Protein AF-A0A0D8I735-F1 (afdb_monomer_lite)

Structure (mmCIF, N/CA/C/O backbone):
data_AF-A0A0D8I735-F1
#
_entry.id   AF-A0A0D8I735-F1
#
loop_
_atom_site.group_PDB
_atom_site.id
_atom_site.type_symbol
_atom_site.label_atom_id
_atom_site.label_alt_id
_atom_site.label_comp_id
_atom_site.label_asym_id
_atom_site.label_entity_id
_atom_site.label_seq_id
_atom_site.pdbx_PDB_ins_code
_atom_site.Cartn_x
_atom_site.Cartn_y
_atom_site.Cartn_z
_atom_site.occupancy
_atom_site.B_iso_or_equiv
_atom_site.auth_seq_id
_atom_site.auth_comp_id
_atom_site.auth_asym_id
_atom_site.auth_atom_id
_atom_site.pdbx_PDB_model_num
ATOM 1 N N . MET A 1 1 ? -19.933 -3.947 1.276 1.00 52.94 1 MET A N 1
ATOM 2 C CA . MET A 1 1 ? -18.661 -3.379 0.786 1.00 52.94 1 MET A CA 1
ATOM 3 C C . MET A 1 1 ? -17.860 -4.535 0.240 1.00 52.94 1 MET A C 1
ATOM 5 O O . MET A 1 1 ? -17.539 -5.434 1.011 1.00 52.94 1 MET A O 1
ATOM 9 N N . ASP A 1 2 ? -17.640 -4.564 -1.070 1.00 57.25 2 ASP A N 1
ATOM 10 C CA . ASP A 1 2 ? -16.913 -5.660 -1.704 1.00 57.25 2 ASP A CA 1
ATOM 11 C C . ASP A 1 2 ? -15.461 -5.660 -1.233 1.00 57.25 2 ASP A C 1
ATOM 13 O O . ASP A 1 2 ? -14.783 -4.632 -1.220 1.00 57.25 2 ASP A O 1
ATOM 17 N N . LYS A 1 3 ? -15.001 -6.822 -0.770 1.00 71.00 3 LYS A N 1
ATOM 18 C CA . LYS A 1 3 ? -13.631 -7.001 -0.300 1.00 71.00 3 LYS A CA 1
ATOM 19 C C . LYS A 1 3 ? -12.714 -7.003 -1.523 1.00 71.00 3 LYS A C 1
ATOM 21 O O . LYS A 1 3 ? -12.856 -7.871 -2.383 1.00 71.00 3 LYS A O 1
ATOM 26 N N . LEU A 1 4 ? -11.798 -6.038 -1.605 1.00 79.75 4 LEU A N 1
ATOM 27 C CA . LEU A 1 4 ? -10.798 -5.994 -2.671 1.00 79.75 4 LEU A CA 1
ATOM 28 C C . LEU A 1 4 ? -9.882 -7.222 -2.587 1.00 79.75 4 LEU A C 1
ATOM 30 O O . LEU A 1 4 ? -9.451 -7.625 -1.501 1.00 79.75 4 LEU A O 1
ATOM 34 N N . ILE A 1 5 ? -9.573 -7.809 -3.741 1.00 79.06 5 ILE A N 1
ATOM 35 C CA . ILE A 1 5 ? -8.628 -8.921 -3.846 1.00 79.06 5 ILE A CA 1
ATOM 36 C C . ILE A 1 5 ? -7.222 -8.337 -3.945 1.00 79.06 5 ILE A C 1
ATOM 38 O O . ILE A 1 5 ? -6.903 -7.597 -4.874 1.00 79.06 5 ILE A O 1
ATOM 42 N N . ILE A 1 6 ? -6.371 -8.675 -2.984 1.00 75.06 6 ILE A N 1
ATOM 43 C CA . ILE A 1 6 ? -4.991 -8.201 -2.935 1.00 75.06 6 ILE A CA 1
ATOM 44 C C . ILE A 1 6 ? -4.106 -9.132 -3.779 1.00 75.06 6 ILE A C 1
ATOM 46 O O . ILE A 1 6 ? -4.048 -10.331 -3.510 1.00 75.06 6 ILE A O 1
ATOM 50 N N . GLY A 1 7 ? -3.443 -8.607 -4.815 1.00 61.44 7 GLY A N 1
ATOM 51 C CA . GLY A 1 7 ? -2.478 -9.368 -5.617 1.00 61.44 7 GLY A CA 1
ATOM 52 C C . GLY A 1 7 ? -1.103 -9.519 -4.946 1.00 61.44 7 GLY A C 1
ATOM 53 O O . GLY A 1 7 ? -0.748 -8.745 -4.060 1.00 61.44 7 GLY A O 1
ATOM 54 N N . GLU A 1 8 ? -0.290 -10.483 -5.399 1.00 61.19 8 GLU A N 1
ATOM 55 C CA . GLU A 1 8 ? 1.148 -10.509 -5.081 1.00 61.19 8 GLU A CA 1
ATOM 56 C C . GLU A 1 8 ? 1.836 -9.301 -5.738 1.00 61.19 8 GLU A C 1
ATOM 58 O O . GLU A 1 8 ? 2.017 -9.267 -6.957 1.00 61.19 8 GLU A O 1
ATOM 63 N N . PHE A 1 9 ? 2.221 -8.295 -4.951 1.00 59.25 9 PHE A N 1
ATOM 64 C CA . PHE A 1 9 ? 2.968 -7.149 -5.467 1.00 59.25 9 PHE A CA 1
ATOM 65 C C . PHE A 1 9 ? 4.409 -7.563 -5.799 1.00 59.25 9 PHE A C 1
ATOM 67 O O . PHE A 1 9 ? 5.208 -7.820 -4.904 1.00 59.25 9 PHE A O 1
ATOM 74 N N . LYS A 1 10 ? 4.749 -7.613 -7.093 1.00 57.50 10 LYS A N 1
ATOM 75 C CA . LYS A 1 10 ? 6.110 -7.906 -7.598 1.00 57.50 10 LYS A CA 1
ATOM 76 C C . LYS A 1 10 ? 6.809 -6.668 -8.189 1.00 57.50 10 LYS A C 1
ATOM 78 O O . LYS A 1 10 ? 7.822 -6.797 -8.871 1.00 57.50 10 LYS A O 1
ATOM 83 N N . GLY A 1 11 ? 6.268 -5.472 -7.937 1.00 56.41 11 GLY A N 1
ATOM 84 C CA . GLY A 1 11 ? 6.682 -4.215 -8.572 1.00 56.41 11 GLY A CA 1
ATOM 85 C C . GLY A 1 11 ? 6.036 -3.988 -9.947 1.00 56.41 11 GLY A C 1
ATOM 86 O O . GLY A 1 11 ? 5.580 -4.930 -10.596 1.00 56.41 11 GLY A O 1
ATOM 87 N N . CYS A 1 12 ? 6.001 -2.731 -10.412 1.00 58.94 12 CYS A N 1
ATOM 88 C CA . CYS A 1 12 ? 5.346 -2.360 -11.677 1.00 58.94 12 CYS A CA 1
ATOM 89 C C . CYS A 1 12 ? 5.892 -3.138 -12.889 1.00 58.94 12 CYS A C 1
ATOM 91 O O . CYS A 1 12 ? 5.112 -3.580 -13.720 1.00 58.94 12 CYS A O 1
ATOM 93 N N . GLY A 1 13 ? 7.202 -3.408 -12.959 1.00 55.25 13 GLY A N 1
ATOM 94 C CA . GLY A 1 13 ? 7.801 -4.178 -14.062 1.00 55.25 13 GLY A CA 1
ATOM 95 C C . GLY A 1 13 ? 7.359 -5.648 -14.145 1.00 55.25 13 GLY A C 1
ATOM 96 O O . GLY A 1 13 ? 7.490 -6.271 -15.194 1.00 55.25 13 GLY A O 1
ATOM 97 N N . ALA A 1 14 ? 6.807 -6.202 -13.062 1.00 59.06 14 ALA A N 1
ATOM 98 C CA . ALA A 1 14 ? 6.283 -7.565 -13.008 1.00 59.06 14 ALA A CA 1
ATOM 99 C C . ALA A 1 14 ? 4.750 -7.616 -12.884 1.00 59.06 14 ALA A C 1
ATOM 101 O O . ALA A 1 14 ? 4.186 -8.709 -12.817 1.00 59.06 14 ALA A O 1
ATOM 102 N N . CYS A 1 15 ? 4.089 -6.455 -12.873 1.00 69.69 15 CYS A N 1
ATOM 103 C CA . CYS A 1 15 ? 2.640 -6.326 -12.826 1.00 69.69 15 CYS A CA 1
ATOM 104 C C . CYS A 1 15 ? 2.018 -6.808 -14.143 1.00 69.69 15 CYS A C 1
ATOM 106 O O . CYS A 1 15 ? 2.445 -6.392 -15.222 1.00 69.69 15 CYS A O 1
ATOM 108 N N . ASP A 1 16 ? 0.986 -7.651 -14.058 1.00 71.75 16 ASP A N 1
ATOM 109 C CA . ASP A 1 16 ? 0.287 -8.180 -15.236 1.00 71.75 16 ASP A CA 1
ATOM 110 C C . ASP A 1 16 ? -0.287 -7.050 -16.113 1.00 71.75 16 ASP A C 1
ATOM 112 O O . ASP A 1 16 ? -0.200 -7.119 -17.335 1.00 71.75 16 ASP A O 1
ATOM 116 N N . LEU A 1 17 ? -0.721 -5.933 -15.512 1.00 74.75 17 LEU A N 1
ATOM 117 C CA . LEU A 1 17 ? -1.189 -4.752 -16.254 1.00 74.75 17 LEU A CA 1
ATOM 118 C C . LEU A 1 17 ? -0.090 -4.106 -17.106 1.00 74.75 17 LEU A C 1
ATOM 120 O O . LEU A 1 17 ? -0.351 -3.678 -18.229 1.00 74.75 17 LEU A O 1
ATOM 124 N N . CYS A 1 18 ? 1.144 -4.050 -16.598 1.00 70.06 18 CYS A N 1
ATOM 125 C CA . CYS A 1 18 ? 2.268 -3.504 -17.354 1.00 70.06 18 CYS A CA 1
ATOM 126 C C . CYS A 1 18 ? 2.679 -4.436 -18.501 1.00 70.06 18 CYS A C 1
ATOM 128 O O . CYS A 1 18 ? 3.031 -3.950 -19.571 1.00 70.06 18 CYS A O 1
ATOM 130 N N . LYS A 1 19 ? 2.577 -5.762 -18.321 1.00 74.44 19 LYS A N 1
ATOM 131 C CA . LYS A 1 19 ? 2.794 -6.739 -19.407 1.00 74.44 19 LYS A CA 1
ATOM 132 C C . LYS A 1 19 ? 1.721 -6.649 -20.494 1.00 74.44 19 LYS A C 1
ATOM 134 O O . LYS A 1 19 ? 2.013 -6.877 -21.662 1.00 74.44 19 LYS A O 1
ATOM 139 N N . GLU A 1 20 ? 0.497 -6.299 -20.112 1.00 79.88 20 GLU A N 1
ATOM 140 C CA . GLU A 1 20 ? -0.641 -6.094 -21.014 1.00 79.88 20 GLU A CA 1
ATOM 141 C C . GLU A 1 20 ? -0.663 -4.701 -21.677 1.00 79.88 20 GLU A C 1
ATOM 143 O O . GLU A 1 20 ? -1.619 -4.384 -22.384 1.00 79.88 20 GLU A O 1
ATOM 148 N N . ASN A 1 21 ? 0.362 -3.860 -21.470 1.00 76.75 21 ASN A N 1
ATOM 149 C CA . ASN A 1 21 ? 0.424 -2.472 -21.956 1.00 76.75 21 ASN A CA 1
ATOM 150 C C . ASN A 1 21 ? -0.788 -1.608 -21.539 1.00 76.75 21 ASN A C 1
ATOM 152 O O . ASN A 1 21 ? -1.204 -0.705 -22.267 1.00 76.75 21 ASN A O 1
ATOM 156 N N . GLN A 1 22 ? -1.366 -1.874 -20.365 1.00 80.94 22 GLN A N 1
ATOM 157 C CA . GLN A 1 22 ? -2.464 -1.078 -19.817 1.00 80.94 22 GLN A CA 1
ATOM 158 C C . GLN A 1 22 ? -1.939 0.213 -19.172 1.00 80.94 22 GLN A C 1
ATOM 160 O O . GLN A 1 22 ? -0.899 0.223 -18.510 1.00 80.94 22 GLN A O 1
ATOM 165 N N . ASP A 1 23 ? -2.692 1.305 -19.314 1.00 80.75 23 ASP A N 1
ATOM 166 C CA . ASP A 1 23 ? -2.362 2.585 -18.680 1.00 80.75 23 ASP A CA 1
ATOM 167 C C . ASP A 1 23 ? -2.829 2.612 -17.217 1.00 80.75 23 ASP A C 1
ATOM 169 O O . ASP A 1 23 ? -3.972 2.965 -16.913 1.00 80.75 23 ASP A O 1
ATOM 173 N N . CYS A 1 24 ? -1.927 2.253 -16.299 1.00 80.50 24 CYS A N 1
ATOM 174 C CA . CYS A 1 24 ? -2.188 2.230 -14.857 1.00 80.50 24 CYS A CA 1
ATOM 175 C C . CYS A 1 24 ? -2.700 3.563 -14.293 1.00 80.50 24 CYS A C 1
ATOM 177 O O . CYS A 1 24 ? -3.441 3.545 -13.315 1.00 80.50 24 CYS A O 1
ATOM 179 N N . ARG A 1 25 ? -2.378 4.709 -14.912 1.00 78.44 25 ARG A N 1
ATOM 180 C CA . ARG A 1 25 ? -2.809 6.029 -14.415 1.00 78.44 25 ARG A CA 1
ATOM 181 C C . ARG A 1 25 ? -4.317 6.232 -14.508 1.00 78.44 25 ARG A C 1
ATOM 183 O O . ARG A 1 25 ? -4.872 7.001 -13.735 1.00 78.44 25 ARG A O 1
ATOM 190 N N . LYS A 1 26 ? -4.984 5.551 -15.443 1.00 83.50 26 LYS A N 1
ATOM 191 C CA . LYS A 1 26 ? -6.445 5.623 -15.606 1.00 83.50 26 LYS A CA 1
ATOM 192 C C . LYS A 1 26 ? -7.209 4.751 -14.611 1.00 83.50 26 LYS A C 1
ATOM 194 O O . LYS A 1 26 ? -8.422 4.878 -14.514 1.00 83.50 26 LYS A O 1
ATOM 199 N N . MET A 1 27 ? -6.507 3.855 -13.923 1.00 85.69 27 MET A N 1
ATOM 200 C CA . MET A 1 27 ? -7.057 2.883 -12.971 1.00 85.69 27 MET A CA 1
ATOM 201 C C . MET A 1 27 ? -6.640 3.204 -11.531 1.00 85.69 27 MET A C 1
ATOM 203 O O . MET A 1 27 ? -6.850 2.400 -10.627 1.00 85.69 27 MET A O 1
ATOM 207 N N . ASP A 1 28 ? -5.983 4.345 -11.343 1.00 86.88 28 ASP A N 1
ATOM 208 C CA . ASP A 1 28 ? -5.431 4.783 -10.078 1.00 86.88 28 ASP A CA 1
ATOM 209 C C . ASP A 1 28 ? -6.488 5.569 -9.291 1.00 86.88 28 ASP A C 1
ATOM 211 O O . ASP A 1 28 ? -6.897 6.667 -9.680 1.00 86.88 28 ASP A O 1
ATOM 215 N N . GLU A 1 29 ? -6.948 4.974 -8.198 1.00 90.94 29 GLU A N 1
ATOM 216 C CA . GLU A 1 29 ? -8.025 5.467 -7.343 1.00 90.94 29 GLU A CA 1
ATOM 217 C C . GLU A 1 29 ? -7.458 5.925 -5.989 1.00 90.94 29 GLU A C 1
ATOM 219 O O . GLU A 1 29 ? -6.503 5.341 -5.471 1.00 90.94 29 GLU A O 1
ATOM 224 N N . GLU A 1 30 ? -8.057 6.958 -5.389 1.00 93.06 30 GLU A N 1
ATOM 225 C CA . GLU A 1 30 ? -7.758 7.321 -4.000 1.00 93.06 30 GLU A CA 1
ATOM 226 C C . GLU A 1 30 ? -8.411 6.311 -3.046 1.00 93.06 30 GLU A C 1
ATOM 228 O O . GLU A 1 30 ? -9.575 5.930 -3.203 1.00 93.06 30 GLU A O 1
ATOM 233 N N . VAL A 1 31 ? -7.647 5.848 -2.059 1.00 93.38 31 VAL A N 1
ATOM 234 C CA . VAL A 1 31 ? -8.052 4.767 -1.158 1.00 93.38 31 VAL A CA 1
ATOM 235 C C . VAL A 1 31 ? -7.641 5.043 0.282 1.00 93.38 31 VAL A C 1
ATOM 237 O O . VAL A 1 31 ? -6.667 5.742 0.556 1.00 93.38 31 VAL A O 1
ATOM 240 N N . GLU A 1 32 ? -8.358 4.421 1.210 1.00 94.06 32 GLU A N 1
ATOM 241 C CA . GLU A 1 32 ? -7.934 4.277 2.598 1.00 94.06 32 GLU A CA 1
ATOM 242 C C . GLU A 1 32 ? -7.079 3.010 2.735 1.00 94.06 32 GLU A C 1
ATOM 244 O O . GLU A 1 32 ? -7.490 1.920 2.320 1.00 94.06 32 GLU A O 1
ATOM 249 N N . ILE A 1 33 ? -5.890 3.152 3.319 1.00 93.12 33 ILE A N 1
ATOM 250 C CA . ILE A 1 33 ? -4.924 2.073 3.525 1.00 93.12 33 ILE A CA 1
ATOM 251 C C . ILE A 1 33 ? -4.716 1.881 5.025 1.00 93.12 33 ILE A C 1
ATOM 253 O O . ILE A 1 33 ? -4.266 2.791 5.716 1.00 93.12 33 ILE A O 1
ATOM 257 N N . THR A 1 34 ? -5.005 0.679 5.522 1.00 94.12 34 THR A N 1
ATOM 258 C CA . THR A 1 34 ? -4.750 0.283 6.914 1.00 94.12 34 THR A CA 1
ATOM 259 C C . THR A 1 34 ? -3.588 -0.700 6.981 1.00 94.12 34 THR A C 1
ATOM 261 O O . THR A 1 34 ? -3.647 -1.781 6.396 1.00 94.12 34 THR A O 1
ATOM 264 N N . PHE A 1 35 ? -2.537 -0.380 7.732 1.00 92.38 35 PHE A N 1
ATOM 265 C CA . PHE A 1 35 ? -1.362 -1.243 7.866 1.00 92.38 35 PHE A CA 1
ATOM 266 C C . PHE A 1 35 ? -1.576 -2.337 8.918 1.00 92.38 35 PHE A C 1
ATOM 268 O O . PHE A 1 35 ? -1.590 -2.092 10.119 1.00 92.38 35 PHE A O 1
ATOM 275 N N . LYS A 1 36 ? -1.671 -3.596 8.494 1.00 94.38 36 LYS A N 1
ATOM 276 C CA . LYS A 1 36 ? -1.751 -4.773 9.381 1.00 94.38 36 LYS A CA 1
ATOM 277 C C . LYS A 1 36 ? -0.405 -5.170 9.985 1.00 94.38 36 LYS A C 1
ATOM 279 O O . LYS A 1 36 ? -0.361 -5.849 11.016 1.00 94.38 36 LYS A O 1
ATOM 284 N N . LYS A 1 37 ? 0.691 -4.755 9.350 1.00 92.56 37 LYS A N 1
ATOM 285 C CA . LYS A 1 37 ? 2.077 -4.936 9.798 1.00 92.56 37 LYS A CA 1
ATOM 286 C C . LYS A 1 37 ? 2.835 -3.625 9.607 1.00 92.56 37 LYS A C 1
ATOM 288 O O . LYS A 1 37 ? 2.538 -2.880 8.680 1.00 92.56 3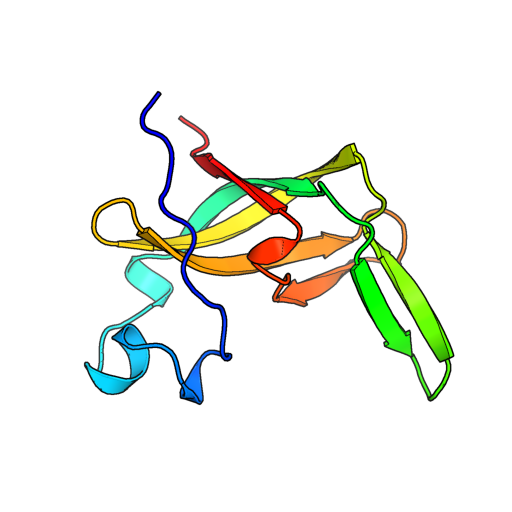7 LYS A O 1
ATOM 293 N N . SER A 1 38 ? 3.827 -3.367 10.457 1.00 91.12 38 SER A N 1
ATOM 294 C CA . SER A 1 38 ? 4.713 -2.221 10.253 1.00 91.12 38 SER A CA 1
ATOM 295 C C . SER A 1 38 ? 5.533 -2.419 8.981 1.00 91.12 38 SER A C 1
ATOM 297 O O . SER A 1 38 ? 6.116 -3.487 8.783 1.00 91.12 38 SER A O 1
ATOM 299 N N . GLN A 1 39 ? 5.612 -1.386 8.150 1.00 89.44 39 GLN A N 1
ATOM 300 C CA . GLN A 1 39 ? 6.458 -1.378 6.965 1.00 89.44 39 GLN A CA 1
ATOM 301 C C . GLN A 1 39 ? 7.739 -0.607 7.261 1.00 89.44 39 GLN A C 1
ATOM 303 O O . GLN A 1 39 ? 7.721 0.468 7.866 1.00 89.44 39 GLN A O 1
ATOM 308 N N . LYS A 1 40 ? 8.860 -1.181 6.831 1.00 88.38 40 LYS A N 1
ATOM 309 C CA . LYS A 1 40 ? 10.183 -0.579 6.945 1.00 88.38 40 LYS A CA 1
ATOM 310 C C . LYS A 1 40 ? 10.739 -0.301 5.558 1.00 88.38 40 LYS A C 1
ATOM 312 O O . LYS A 1 40 ? 10.433 -1.040 4.628 1.00 88.38 40 LYS A O 1
ATOM 317 N N . SER A 1 41 ? 11.556 0.734 5.454 1.00 84.69 41 SER A N 1
ATOM 318 C CA . SER A 1 41 ? 12.321 1.050 4.252 1.00 84.69 41 SER A CA 1
ATOM 319 C C . SER A 1 41 ? 13.796 1.205 4.610 1.00 84.69 41 SER A C 1
ATOM 321 O O . SER A 1 41 ? 14.128 1.467 5.774 1.00 84.69 41 SER A O 1
ATOM 323 N N . ASP A 1 42 ? 14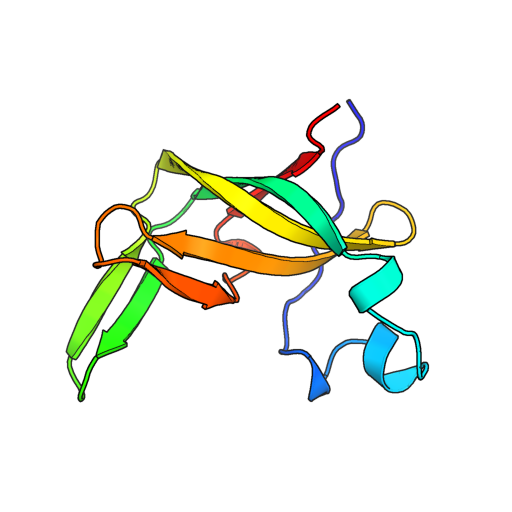.679 0.986 3.639 1.00 84.50 42 ASP A N 1
ATOM 324 C CA . ASP A 1 42 ? 16.096 1.284 3.824 1.00 84.50 42 ASP A CA 1
ATOM 325 C C . ASP A 1 42 ? 16.319 2.790 3.707 1.00 84.50 42 ASP A C 1
ATOM 327 O O . ASP A 1 42 ? 15.898 3.430 2.746 1.00 84.50 42 ASP A O 1
ATOM 331 N N . ASN A 1 43 ? 16.994 3.357 4.699 1.00 81.88 43 ASN A N 1
ATOM 332 C CA . ASN A 1 43 ? 17.423 4.741 4.694 1.00 81.88 43 ASN A CA 1
ATOM 333 C C . ASN A 1 43 ? 18.929 4.779 4.946 1.00 81.88 43 ASN A C 1
ATOM 335 O O . ASN A 1 43 ? 19.376 4.810 6.096 1.00 81.88 43 ASN A O 1
ATOM 339 N N . TRP A 1 44 ? 19.702 4.757 3.858 1.00 83.38 44 TRP A N 1
ATOM 340 C CA . TRP A 1 44 ? 21.168 4.796 3.875 1.00 83.38 44 TRP A CA 1
ATOM 341 C C . TRP A 1 44 ? 21.769 3.651 4.709 1.00 83.38 44 TRP A C 1
ATOM 343 O O . TRP A 1 44 ? 22.629 3.867 5.567 1.00 83.38 44 TRP A O 1
ATOM 353 N N . GLY A 1 45 ? 21.284 2.423 4.489 1.00 84.56 45 GLY A N 1
ATOM 354 C CA . GLY A 1 45 ? 21.749 1.221 5.188 1.00 84.56 45 GLY A CA 1
ATOM 355 C C . GLY A 1 45 ? 21.143 1.014 6.579 1.00 84.56 45 GLY A C 1
ATOM 356 O O . GLY A 1 45 ? 21.584 0.130 7.317 1.00 84.56 45 GLY A O 1
ATOM 357 N N . LYS A 1 46 ? 20.154 1.825 6.974 1.00 84.38 46 LYS A N 1
ATOM 358 C CA . LYS A 1 46 ? 19.394 1.651 8.218 1.00 84.38 46 LYS A CA 1
ATOM 359 C C . LYS A 1 46 ? 17.932 1.376 7.905 1.00 84.38 46 LYS A C 1
ATOM 361 O O . LYS A 1 46 ? 17.255 2.209 7.310 1.00 84.38 46 LYS A O 1
ATOM 366 N N . ALA A 1 47 ? 17.420 0.251 8.397 1.00 85.94 47 ALA A N 1
ATOM 367 C CA . ALA A 1 47 ? 15.998 -0.060 8.317 1.00 85.94 47 ALA A CA 1
ATOM 368 C C . ALA A 1 47 ? 15.193 0.860 9.250 1.00 85.94 47 ALA A C 1
ATOM 370 O O . ALA A 1 47 ? 15.269 0.733 10.476 1.00 85.94 47 ALA A O 1
ATOM 371 N N . VAL A 1 48 ? 14.396 1.759 8.674 1.00 86.25 48 VAL A N 1
ATOM 372 C CA . VAL A 1 48 ? 13.517 2.684 9.404 1.00 86.25 48 VAL A CA 1
ATOM 373 C C . VAL A 1 48 ? 12.060 2.297 9.199 1.00 86.25 48 VAL A C 1
ATOM 375 O O . VAL A 1 48 ? 11.664 1.897 8.108 1.00 86.25 48 VAL A O 1
ATOM 378 N N . THR A 1 49 ? 11.248 2.392 10.251 1.00 87.31 49 THR A N 1
ATOM 379 C CA . THR A 1 49 ? 9.799 2.196 10.131 1.00 87.31 49 THR A CA 1
ATOM 380 C C . THR A 1 49 ? 9.196 3.407 9.430 1.00 87.31 49 THR A C 1
ATOM 382 O O . THR A 1 49 ? 9.292 4.519 9.940 1.00 87.31 49 THR A O 1
ATOM 385 N N . VAL A 1 50 ? 8.577 3.175 8.276 1.00 89.81 50 VAL A N 1
ATOM 386 C CA . VAL A 1 50 ? 7.904 4.208 7.474 1.00 89.81 50 VAL A CA 1
ATOM 387 C C . VAL A 1 50 ? 6.391 4.192 7.678 1.00 89.81 50 VAL A C 1
ATOM 389 O O . VAL A 1 50 ? 5.762 5.236 7.556 1.00 89.81 50 VAL A O 1
ATOM 392 N N . PHE A 1 51 ? 5.822 3.048 8.068 1.00 90.81 51 PHE A N 1
ATOM 393 C CA . PHE A 1 51 ? 4.420 2.934 8.475 1.00 90.81 51 PHE A CA 1
ATOM 394 C C . PHE A 1 51 ? 4.298 2.013 9.682 1.00 90.81 51 PHE A C 1
ATOM 396 O O . PHE A 1 51 ? 4.933 0.951 9.735 1.00 90.81 51 PHE A O 1
ATOM 403 N N . SER A 1 52 ? 3.482 2.402 10.656 1.00 91.75 52 SER A N 1
ATOM 404 C CA . SER A 1 52 ? 3.243 1.604 11.859 1.00 91.75 52 SER A CA 1
ATOM 405 C C . SER A 1 52 ? 2.081 0.634 11.666 1.00 91.75 52 SER A C 1
ATOM 407 O O . SER A 1 52 ? 1.105 0.927 10.984 1.00 91.75 52 SER A O 1
ATOM 409 N N . LYS A 1 53 ? 2.138 -0.532 12.318 1.00 93.44 53 LYS A N 1
ATOM 410 C CA . LYS A 1 53 ? 0.959 -1.399 12.434 1.00 93.44 53 LYS A CA 1
ATOM 411 C C . LYS A 1 53 ? -0.205 -0.628 13.077 1.00 93.44 53 LYS A C 1
ATOM 413 O O . LYS A 1 53 ? -0.035 -0.029 14.133 1.00 93.44 53 LYS A O 1
ATOM 418 N N . GLY A 1 54 ? -1.384 -0.722 12.472 1.00 92.56 54 GLY A N 1
ATOM 419 C CA . GLY A 1 54 ? -2.614 -0.039 12.866 1.00 92.56 54 GLY A CA 1
ATOM 420 C C . GLY A 1 54 ? -2.755 1.367 12.285 1.00 92.56 54 GLY A C 1
ATOM 421 O O . GLY A 1 54 ? -3.799 1.980 12.471 1.00 92.56 54 GLY A O 1
ATOM 422 N N . GLU A 1 55 ? -1.737 1.879 11.589 1.00 91.69 55 GLU A N 1
ATOM 423 C CA . GLU A 1 55 ? -1.812 3.186 10.946 1.00 91.69 55 GLU A CA 1
ATOM 424 C C . GLU A 1 55 ? -2.816 3.154 9.788 1.00 91.69 55 GLU A C 1
ATOM 426 O O . GLU A 1 55 ? -2.848 2.195 9.011 1.00 91.69 55 GLU A O 1
ATOM 431 N N . ILE A 1 56 ? -3.630 4.206 9.700 1.00 92.75 56 ILE A N 1
ATOM 432 C CA . ILE A 1 56 ? -4.608 4.419 8.636 1.00 92.75 56 ILE A CA 1
ATOM 433 C C . ILE A 1 56 ? -4.202 5.692 7.907 1.00 92.75 56 ILE A C 1
ATOM 435 O O . ILE A 1 56 ? -4.055 6.743 8.533 1.00 92.75 56 ILE A O 1
ATOM 439 N N . VAL A 1 57 ? -4.006 5.594 6.596 1.00 91.06 57 VAL A N 1
ATOM 440 C CA . VAL A 1 57 ? -3.587 6.717 5.753 1.00 91.06 57 VAL A CA 1
ATOM 441 C C . VAL A 1 57 ? -4.376 6.739 4.454 1.00 91.06 57 VAL A C 1
ATOM 443 O O . VAL A 1 57 ? -4.794 5.696 3.949 1.00 91.06 57 VAL A O 1
ATOM 446 N N . THR A 1 58 ? -4.533 7.929 3.885 1.00 91.75 58 THR A N 1
ATOM 447 C CA . THR A 1 58 ? -4.973 8.071 2.498 1.00 91.75 58 THR A CA 1
ATOM 448 C C . THR A 1 58 ? -3.798 7.774 1.572 1.00 91.75 58 THR A C 1
ATOM 450 O O . THR A 1 58 ? -2.678 8.245 1.790 1.00 91.75 58 THR A O 1
ATOM 453 N N . GLY A 1 59 ? -4.053 6.979 0.542 1.00 91.38 59 GLY A N 1
ATOM 454 C CA . GLY A 1 59 ? -3.079 6.614 -0.475 1.00 91.38 59 GLY A CA 1
ATOM 455 C C . GLY A 1 59 ? -3.727 6.496 -1.845 1.00 91.38 59 GLY A C 1
ATOM 456 O O . GLY A 1 59 ? -4.876 6.892 -2.050 1.00 91.38 59 GLY A O 1
ATOM 457 N N . ARG A 1 60 ? -2.978 5.938 -2.791 1.00 92.06 60 ARG A N 1
ATOM 458 C CA . ARG A 1 60 ? -3.452 5.681 -4.152 1.00 92.06 60 ARG A CA 1
ATOM 459 C C . ARG A 1 60 ? -3.248 4.215 -4.491 1.00 92.06 60 ARG A C 1
ATOM 461 O O . ARG A 1 60 ? -2.270 3.612 -4.048 1.00 92.06 60 ARG A O 1
ATOM 468 N N . ALA A 1 61 ? -4.180 3.619 -5.221 1.00 91.06 61 ALA A N 1
ATOM 469 C CA . ALA A 1 61 ? -4.088 2.226 -5.624 1.00 91.06 61 ALA A CA 1
ATOM 470 C C . ALA A 1 61 ? -4.595 2.017 -7.046 1.00 91.06 61 ALA A C 1
ATOM 472 O O . ALA A 1 61 ? -5.641 2.529 -7.434 1.00 91.06 61 ALA A O 1
ATOM 473 N N . VAL A 1 62 ? -3.888 1.167 -7.789 1.00 89.44 62 VAL A N 1
ATOM 474 C CA . VAL A 1 62 ? -4.329 0.715 -9.108 1.00 89.44 62 VAL A CA 1
ATOM 475 C C . VAL A 1 62 ? -5.282 -0.456 -8.922 1.00 89.44 62 VAL A C 1
ATOM 477 O O . VAL A 1 62 ? -4.862 -1.547 -8.507 1.00 89.44 62 VAL A O 1
ATOM 480 N N . ILE A 1 63 ? -6.559 -0.231 -9.234 1.00 88.19 63 ILE A N 1
ATOM 481 C CA . ILE A 1 63 ? -7.626 -1.217 -9.070 1.00 88.19 63 ILE A CA 1
ATOM 482 C C . ILE A 1 63 ? -8.276 -1.505 -10.424 1.00 88.19 63 ILE A C 1
ATOM 484 O O . ILE A 1 63 ? -8.778 -0.616 -11.103 1.00 88.19 63 ILE A O 1
ATOM 488 N N . LYS A 1 64 ? -8.311 -2.782 -10.808 1.00 86.00 64 LYS A N 1
ATOM 489 C CA . LYS A 1 64 ? -9.041 -3.265 -11.990 1.00 86.00 64 LYS A CA 1
ATOM 490 C C . LYS A 1 64 ? -9.797 -4.527 -11.606 1.00 86.00 64 LYS A C 1
ATOM 492 O O . LYS A 1 64 ? -9.242 -5.380 -10.922 1.00 86.00 64 LYS A O 1
ATOM 497 N N . GLU A 1 65 ? -11.069 -4.623 -11.998 1.00 85.31 65 GLU A N 1
ATOM 498 C CA . GLU A 1 65 ? -11.900 -5.821 -11.762 1.00 85.31 65 GLU A CA 1
ATOM 499 C C . GLU A 1 65 ? -11.888 -6.286 -10.288 1.00 85.31 65 GLU A C 1
ATOM 501 O O . GLU A 1 65 ? -11.780 -7.469 -9.981 1.00 85.31 65 GLU A O 1
ATOM 506 N N . ASN A 1 66 ? -11.976 -5.328 -9.353 1.00 85.62 66 ASN A N 1
ATOM 507 C CA . ASN A 1 66 ? -11.962 -5.568 -7.901 1.00 85.62 66 ASN A CA 1
ATOM 508 C C . ASN A 1 66 ? -10.638 -6.142 -7.341 1.00 85.62 66 ASN A C 1
ATOM 510 O O . ASN A 1 66 ? -10.583 -6.587 -6.190 1.00 85.62 66 ASN A O 1
ATOM 514 N N . ARG A 1 67 ? -9.556 -6.107 -8.127 1.00 85.38 67 ARG A N 1
ATOM 515 C CA . ARG A 1 67 ? -8.211 -6.530 -7.732 1.00 85.38 67 ARG A CA 1
ATOM 516 C C . ARG A 1 67 ? -7.273 -5.335 -7.608 1.00 85.38 67 ARG A C 1
ATOM 518 O O . ARG A 1 67 ? -7.221 -4.493 -8.501 1.00 85.38 67 ARG A O 1
ATOM 525 N N . VAL A 1 68 ? -6.506 -5.296 -6.521 1.00 87.62 68 VAL A N 1
ATOM 526 C CA . VAL A 1 68 ? -5.433 -4.316 -6.318 1.00 87.62 68 VAL A CA 1
ATOM 527 C C . VAL A 1 68 ? -4.130 -4.862 -6.882 1.00 87.62 68 VAL A C 1
ATOM 529 O O . VAL A 1 68 ? -3.709 -5.969 -6.529 1.00 87.62 68 VAL A O 1
ATOM 532 N N . TYR A 1 69 ? -3.483 -4.065 -7.727 1.00 85.38 69 TYR A N 1
ATOM 533 C CA . TYR A 1 69 ? -2.222 -4.421 -8.377 1.00 85.38 69 TYR A CA 1
ATOM 534 C C . TYR A 1 69 ? -1.017 -3.760 -7.720 1.00 85.38 69 TYR A C 1
ATOM 536 O O . TYR A 1 69 ? 0.029 -4.387 -7.568 1.00 85.38 69 TYR A O 1
ATOM 544 N N . CYS A 1 70 ? -1.166 -2.509 -7.304 1.00 87.00 70 CYS A N 1
ATOM 545 C CA . CYS A 1 70 ? -0.183 -1.784 -6.518 1.00 87.00 70 CYS A CA 1
ATOM 546 C C . CYS A 1 70 ? -0.876 -0.689 -5.713 1.00 87.00 70 CYS A C 1
ATOM 548 O O . CYS A 1 70 ? -1.990 -0.279 -6.045 1.00 87.00 70 CYS A O 1
ATOM 550 N N . ALA A 1 71 ? -0.214 -0.243 -4.653 1.00 89.19 71 ALA A N 1
ATOM 551 C CA . ALA A 1 71 ? -0.656 0.888 -3.859 1.00 89.19 71 ALA A CA 1
ATOM 552 C C . ALA A 1 71 ? 0.550 1.695 -3.381 1.00 89.19 71 ALA A C 1
ATOM 554 O O . ALA A 1 71 ? 1.609 1.118 -3.118 1.00 89.19 71 ALA A O 1
ATOM 555 N N . SER A 1 72 ? 0.380 3.005 -3.258 1.00 90.31 72 SER A N 1
ATOM 556 C CA . SER A 1 72 ? 1.319 3.914 -2.612 1.00 90.31 72 SER A CA 1
ATOM 557 C C . SER A 1 72 ? 0.638 4.638 -1.460 1.00 90.31 72 SER A C 1
ATOM 559 O O . SER A 1 72 ? -0.578 4.844 -1.446 1.00 90.31 72 SER A O 1
ATOM 561 N N . ALA A 1 73 ? 1.436 5.010 -0.470 1.00 90.00 73 ALA A N 1
ATOM 562 C CA . ALA A 1 73 ? 0.978 5.765 0.680 1.00 90.00 73 ALA A CA 1
ATOM 563 C C . ALA A 1 73 ? 2.014 6.817 1.049 1.00 90.00 73 ALA A C 1
ATOM 565 O O . ALA A 1 73 ? 3.212 6.607 0.855 1.00 90.00 73 ALA A O 1
ATOM 56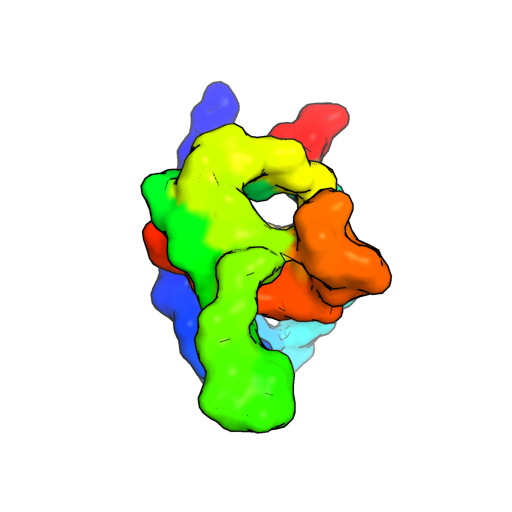6 N N . LYS A 1 74 ? 1.551 7.916 1.644 1.00 88.50 74 LYS A N 1
ATOM 567 C CA . LYS A 1 74 ? 2.418 8.934 2.228 1.00 88.50 74 LYS A CA 1
ATOM 568 C C . LYS A 1 74 ? 2.549 8.706 3.731 1.00 88.50 74 LYS A C 1
ATOM 570 O O . LYS A 1 74 ? 1.553 8.626 4.443 1.00 88.50 74 LYS A O 1
ATOM 575 N N . SER A 1 75 ? 3.782 8.594 4.211 1.00 82.38 75 SER A N 1
ATOM 576 C CA . SER A 1 75 ? 4.096 8.396 5.624 1.00 82.38 75 SER A CA 1
ATOM 577 C C . SER A 1 75 ? 3.804 9.652 6.441 1.00 82.38 75 SER A C 1
ATOM 579 O O . SER A 1 75 ? 4.302 10.737 6.123 1.00 82.38 75 SER A O 1
ATOM 581 N N . ASN A 1 76 ? 3.066 9.487 7.543 1.00 80.75 76 ASN A N 1
ATOM 582 C CA . ASN A 1 76 ? 2.850 10.552 8.526 1.00 80.75 76 ASN A CA 1
ATOM 583 C C . ASN A 1 76 ? 4.041 10.728 9.476 1.00 80.75 76 ASN A C 1
ATOM 585 O O . ASN A 1 76 ? 4.265 11.817 9.996 1.00 80.75 76 ASN A O 1
ATOM 589 N N . ILE A 1 77 ? 4.796 9.654 9.722 1.00 76.50 77 ILE A N 1
ATOM 590 C CA . ILE A 1 77 ? 5.886 9.628 10.709 1.00 76.50 77 ILE A CA 1
ATOM 591 C C . ILE A 1 77 ? 7.256 9.929 10.097 1.00 76.50 77 ILE A C 1
ATOM 593 O O . ILE A 1 77 ? 8.163 10.360 10.805 1.00 76.50 77 ILE A O 1
ATOM 597 N N . PHE A 1 78 ? 7.414 9.725 8.788 1.00 74.81 78 PHE A N 1
ATOM 598 C CA . PHE A 1 78 ? 8.676 9.903 8.079 1.00 74.81 78 PHE A CA 1
ATOM 599 C C . PHE A 1 78 ? 8.545 10.969 6.985 1.00 74.81 78 PHE A C 1
ATOM 601 O O . PHE A 1 78 ? 8.585 10.674 5.795 1.00 74.81 78 PHE A O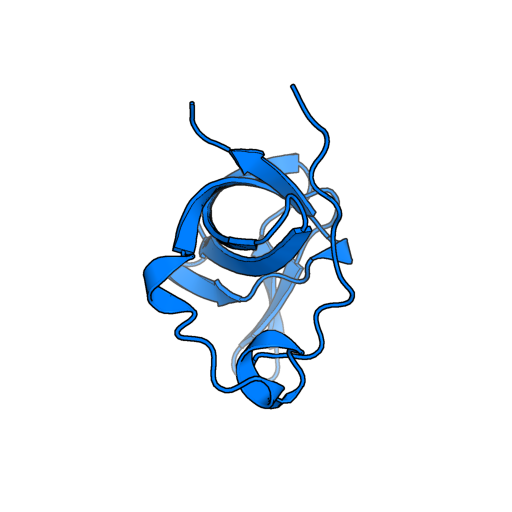 1
ATOM 608 N N . GLY A 1 79 ? 8.357 12.225 7.408 1.00 65.88 79 GLY A N 1
ATOM 609 C CA . GLY A 1 79 ? 8.652 13.434 6.624 1.00 65.88 79 GLY A CA 1
ATOM 610 C C . GLY A 1 79 ? 8.112 13.495 5.190 1.00 65.88 79 GLY A C 1
ATOM 611 O O . GLY A 1 79 ? 8.790 14.039 4.325 1.00 65.88 79 GLY A O 1
ATOM 612 N N . GLY A 1 80 ? 6.927 12.944 4.914 1.00 65.31 80 GLY A N 1
ATOM 613 C CA . GLY A 1 80 ? 6.347 12.961 3.571 1.00 65.31 80 GLY A CA 1
ATOM 614 C C . GLY A 1 80 ? 6.948 11.957 2.584 1.00 65.31 80 GLY A C 1
ATOM 615 O O . GLY A 1 80 ? 6.748 12.131 1.386 1.00 65.31 80 GLY A O 1
ATOM 616 N N . TYR A 1 81 ? 7.640 10.919 3.066 1.00 72.69 81 TYR A N 1
ATOM 617 C CA . TYR A 1 81 ? 8.003 9.749 2.265 1.00 72.69 81 TYR A CA 1
ATOM 618 C C . TYR A 1 81 ? 6.748 9.139 1.643 1.00 72.69 81 TYR A C 1
ATOM 620 O O . TYR A 1 81 ? 5.858 8.682 2.361 1.00 72.69 81 TYR A O 1
ATOM 628 N N . GLU A 1 82 ? 6.680 9.162 0.317 1.00 80.38 82 GLU A N 1
ATOM 629 C CA . GLU A 1 82 ? 5.633 8.527 -0.472 1.00 80.38 82 GLU A CA 1
ATOM 630 C C . GLU A 1 82 ? 6.282 7.473 -1.361 1.00 80.38 82 GLU A C 1
ATOM 632 O O . GLU A 1 82 ? 7.159 7.783 -2.166 1.00 80.38 82 GLU A O 1
ATOM 637 N N . ASP A 1 83 ? 5.882 6.220 -1.173 1.00 79.75 83 ASP A N 1
ATOM 638 C CA . ASP A 1 83 ? 6.411 5.089 -1.931 1.00 79.75 83 ASP A CA 1
ATOM 639 C C . ASP A 1 83 ? 5.368 3.968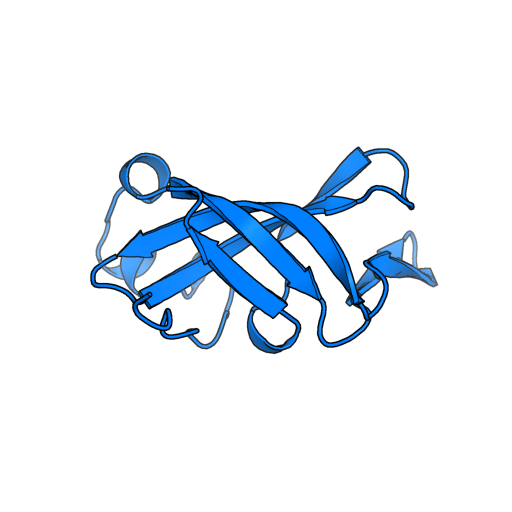 -1.993 1.00 79.75 83 ASP A C 1
ATOM 641 O O . ASP A 1 83 ? 4.324 4.012 -1.328 1.00 79.75 83 ASP A O 1
ATOM 645 N N . PHE A 1 84 ? 5.655 2.951 -2.799 1.00 85.81 84 PHE A N 1
ATOM 646 C CA . PHE A 1 84 ? 4.861 1.741 -2.867 1.00 85.81 84 PHE A CA 1
ATOM 647 C C . PHE A 1 84 ? 4.850 1.003 -1.526 1.00 85.81 84 PHE A C 1
ATOM 649 O O . PHE A 1 84 ? 5.856 0.875 -0.819 1.00 85.81 84 PHE A O 1
ATOM 656 N N . VAL A 1 85 ? 3.684 0.465 -1.187 1.00 87.44 85 VAL A N 1
ATOM 657 C CA . VAL A 1 85 ? 3.490 -0.344 0.016 1.00 87.44 85 VAL A CA 1
ATOM 658 C C . VAL A 1 85 ? 3.404 -1.816 -0.339 1.00 87.44 85 VAL A C 1
ATOM 660 O O . VAL A 1 85 ? 2.878 -2.190 -1.390 1.00 87.44 85 VAL A O 1
ATOM 663 N N . SER A 1 86 ? 3.916 -2.674 0.547 1.00 87.12 86 SER A N 1
ATOM 664 C CA . SER A 1 86 ? 3.732 -4.110 0.351 1.00 87.12 86 SER A CA 1
ATOM 665 C C . SER A 1 86 ? 2.263 -4.443 0.569 1.00 87.12 86 SER A C 1
ATOM 667 O O . SER A 1 86 ? 1.725 -4.269 1.664 1.00 87.12 86 SER A O 1
ATOM 669 N N . LEU A 1 87 ? 1.619 -4.944 -0.480 1.00 88.00 87 LEU A N 1
ATOM 670 C CA . LEU A 1 87 ? 0.207 -5.301 -0.472 1.00 88.00 87 LEU A CA 1
ATOM 671 C C . LEU A 1 87 ? -0.138 -6.352 0.603 1.00 88.00 87 LEU A C 1
ATOM 673 O O . LEU A 1 87 ? -1.229 -6.332 1.165 1.00 88.00 87 LEU A O 1
ATOM 677 N N . GLU A 1 88 ? 0.809 -7.214 0.979 1.00 87.19 88 GLU A N 1
ATOM 678 C CA . GLU A 1 88 ? 0.630 -8.192 2.064 1.00 87.19 88 GLU A CA 1
ATOM 679 C C . GLU A 1 88 ? 0.512 -7.548 3.463 1.00 87.19 88 GLU A C 1
ATOM 681 O O . GLU A 1 88 ? 0.015 -8.169 4.409 1.00 87.19 88 GLU A O 1
ATOM 686 N N . ASN A 1 89 ? 1.003 -6.313 3.610 1.00 89.81 89 ASN A N 1
ATOM 687 C CA . ASN A 1 89 ? 1.048 -5.596 4.879 1.00 89.81 89 ASN A CA 1
ATOM 688 C C . ASN A 1 89 ? -0.200 -4.750 5.113 1.00 89.81 89 ASN A C 1
ATOM 690 O O . ASN A 1 89 ? -0.339 -4.218 6.213 1.00 89.81 89 ASN A O 1
ATOM 694 N N . VAL A 1 90 ? -1.098 -4.621 4.131 1.00 90.94 90 VAL A N 1
ATOM 695 C CA . VAL A 1 90 ? -2.170 -3.621 4.160 1.00 90.94 90 VAL A CA 1
ATOM 696 C C . VAL A 1 90 ? -3.567 -4.198 3.915 1.00 90.94 90 VAL A C 1
ATOM 698 O O . VAL A 1 90 ? -3.749 -5.285 3.364 1.00 90.94 90 VAL A O 1
ATOM 701 N N . GLU A 1 91 ? -4.577 -3.467 4.376 1.00 92.88 91 GLU A N 1
ATOM 702 C CA . GLU A 1 91 ? -5.956 -3.516 3.882 1.00 92.88 91 GLU A CA 1
ATOM 703 C C . GLU A 1 91 ? -6.229 -2.247 3.107 1.00 92.88 91 GLU A C 1
ATOM 705 O O . GLU A 1 91 ? -5.794 -1.175 3.515 1.00 92.88 91 GLU A O 1
ATOM 710 N N . ILE A 1 92 ? -6.938 -2.383 1.994 1.00 91.69 92 ILE A N 1
ATOM 711 C CA . ILE A 1 92 ? -7.257 -1.266 1.117 1.00 91.69 92 ILE A CA 1
ATOM 712 C C . ILE A 1 92 ? -8.767 -1.211 0.975 1.00 91.69 92 ILE A C 1
ATOM 714 O O . ILE A 1 92 ? -9.421 -2.237 0.753 1.00 91.69 92 ILE A O 1
ATOM 718 N N . LYS A 1 93 ? -9.310 -0.006 1.105 1.00 91.94 93 LYS A N 1
ATOM 719 C CA . LYS A 1 93 ? -10.730 0.280 0.972 1.00 91.94 93 LYS A CA 1
ATOM 720 C C . LYS A 1 93 ? -10.909 1.483 0.054 1.00 91.94 93 LYS A C 1
ATOM 722 O O . LYS A 1 93 ? -10.224 2.490 0.201 1.00 91.94 93 LYS A O 1
ATOM 727 N N . ARG A 1 94 ? -11.852 1.378 -0.883 1.00 90.06 94 ARG A N 1
ATOM 728 C CA . ARG A 1 94 ? -12.252 2.518 -1.713 1.00 90.06 94 ARG A CA 1
ATOM 729 C C . ARG A 1 94 ? -12.871 3.611 -0.851 1.00 90.06 94 ARG A C 1
ATOM 731 O O . ARG A 1 94 ? -13.691 3.316 0.024 1.00 90.06 94 ARG A O 1
ATOM 738 N N . LEU A 1 95 ? -12.497 4.851 -1.133 1.00 84.12 95 LEU A N 1
ATOM 739 C CA . LEU A 1 95 ? -13.238 6.013 -0.667 1.00 84.12 95 LEU A CA 1
ATOM 740 C C . LEU A 1 95 ? -14.479 6.120 -1.564 1.00 84.12 95 LEU A C 1
ATOM 742 O O . LEU A 1 95 ? -14.358 6.072 -2.786 1.00 84.12 95 LEU A O 1
ATOM 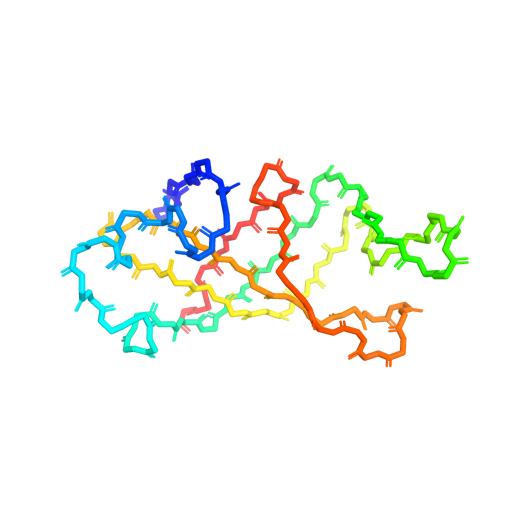746 N N . GLY A 1 96 ? -15.659 6.066 -0.946 1.00 68.81 96 GLY A N 1
ATOM 747 C CA . GLY A 1 96 ? -16.944 6.036 -1.654 1.00 68.81 96 GLY A CA 1
ATOM 748 C C . GLY A 1 96 ? -17.297 7.355 -2.320 1.00 68.81 96 GLY A C 1
ATOM 749 O O . GLY A 1 96 ? -16.757 8.395 -1.884 1.00 68.81 96 GLY A O 1
#

Foldseek 3Di:
DDFFAEDQAPDPVPFPCVVVVHDQVVQKAKKKKAFCAFDWDDDPNDTDGQGHHGDIFIWIFRDDPSYTHWIWTFGPVPDRDIDTDRSVGIGIGGDD

Sequence (96 aa):
MDKLIIGEFKGCGACDLCKENQDCRKMDEEVEITFKKSQKSDNWGKAVTVFSKGEIVTGRAVIKENRVYCASAKSNIFGGYEDFVSLENVEIKRLG

Radius of gyration: 13.28 Å; chains: 1; bounding box: 40×24×35 Å

pLDDT: mean 82.29, std 10.77, range [52.94, 94.38]

Secondary structure (DSSP, 8-state):
-PPPEEP----GGG-HHHHTT--GGGGEEEEEEEESS-EEEEETTEEEEEE-TT-EEEEEEEEETTEEEEEEEE-TTTTT-EEE--GGGEEEEE--

Organism: NCBI:txid84022